Protein AF-A0A7S0SPC9-F1 (afdb_monomer_lite)

Organism: NCBI:txid81844

Foldseek 3Di:
DDKDKDQQDDDDDDDDDDDDDDDDDDDDDDYDDDDDDDDDDDDDDPPPPPPPPPPCCVVVLDDCPVCVQVPPPLAHPCLVVDDLVVAAQAEEEAEQCFLVSVVVSCCVPNHHSMYMYDHPDVVRVVNNNVVSVVVVVVVVVVVVVVVVD

Structure (mmCIF, N/CA/C/O backbone):
data_AF-A0A7S0SPC9-F1
#
_entry.id   AF-A0A7S0SPC9-F1
#
loop_
_atom_site.group_PDB
_atom_site.id
_atom_site.type_symbol
_atom_site.label_atom_id
_atom_site.label_alt_id
_atom_site.label_comp_id
_atom_site.label_asym_id
_atom_site.label_entity_id
_atom_site.label_seq_id
_atom_site.pdbx_PDB_ins_code
_atom_site.Cartn_x
_atom_site.Cartn_y
_atom_site.Cartn_z
_atom_site.occupancy
_atom_site.B_iso_or_equiv
_atom_site.auth_seq_id
_atom_site.auth_comp_id
_atom_site.auth_asym_id
_atom_site.auth_atom_id
_atom_site.pdbx_PDB_model_num
ATOM 1 N N . ALA A 1 1 ? 15.512 -8.019 -2.521 1.00 55.22 1 ALA A N 1
ATOM 2 C CA . ALA A 1 1 ? 14.092 -7.895 -2.158 1.00 55.22 1 ALA A CA 1
ATOM 3 C C . ALA A 1 1 ? 14.027 -7.072 -0.889 1.00 55.22 1 ALA A C 1
ATOM 5 O O . ALA A 1 1 ? 14.719 -7.421 0.062 1.00 55.22 1 ALA A O 1
ATOM 6 N N . GLU A 1 2 ? 13.276 -5.980 -0.903 1.00 69.88 2 GLU A N 1
ATOM 7 C CA . GLU A 1 2 ? 13.099 -5.097 0.256 1.00 69.88 2 GLU A CA 1
ATOM 8 C C . GLU A 1 2 ? 11.645 -5.104 0.735 1.00 69.88 2 GLU A C 1
ATOM 10 O O . GLU A 1 2 ? 10.781 -5.702 0.094 1.00 69.88 2 GLU A O 1
ATOM 15 N N . LYS A 1 3 ? 11.401 -4.504 1.905 1.00 64.62 3 LYS A N 1
ATOM 16 C CA . LYS A 1 3 ? 10.166 -4.644 2.682 1.00 64.62 3 LYS A CA 1
ATOM 17 C C . LYS A 1 3 ? 9.515 -3.289 2.976 1.00 64.62 3 LYS A C 1
ATOM 19 O O . LYS A 1 3 ? 10.202 -2.306 3.257 1.00 64.62 3 LYS A O 1
ATOM 24 N N . VAL A 1 4 ? 8.185 -3.266 2.989 1.00 76.50 4 VAL A N 1
ATOM 25 C CA . VAL A 1 4 ? 7.353 -2.166 3.500 1.00 76.50 4 VAL A CA 1
ATOM 26 C C . VAL A 1 4 ? 6.317 -2.759 4.439 1.00 76.50 4 VAL A C 1
ATOM 28 O O . VAL A 1 4 ? 5.564 -3.630 4.018 1.00 76.50 4 VAL A O 1
ATOM 31 N N . GLU A 1 5 ? 6.260 -2.296 5.686 1.00 66.69 5 GLU A N 1
ATOM 32 C CA . GLU A 1 5 ? 5.333 -2.831 6.687 1.00 66.69 5 GLU A CA 1
ATOM 33 C C . GLU A 1 5 ? 4.420 -1.736 7.247 1.00 66.69 5 GLU A C 1
ATOM 35 O O . GLU A 1 5 ? 4.865 -0.663 7.678 1.00 66.69 5 GLU A O 1
ATOM 40 N N . ALA A 1 6 ? 3.119 -2.014 7.201 1.00 72.38 6 ALA A N 1
ATOM 41 C CA . ALA A 1 6 ? 2.073 -1.165 7.740 1.00 72.38 6 ALA A CA 1
ATOM 42 C C . ALA A 1 6 ? 1.297 -1.918 8.826 1.00 72.38 6 ALA A C 1
ATOM 44 O O . ALA A 1 6 ? 0.412 -2.717 8.518 1.00 72.38 6 ALA A O 1
ATOM 45 N N . ASP A 1 7 ? 1.616 -1.634 10.089 1.00 59.34 7 ASP A N 1
ATOM 46 C CA . ASP A 1 7 ? 0.707 -1.882 11.206 1.00 59.34 7 ASP A CA 1
ATOM 47 C C . ASP A 1 7 ? -0.489 -0.933 11.094 1.00 59.34 7 ASP A C 1
ATOM 49 O O . ASP A 1 7 ? -0.315 0.288 10.975 1.00 59.34 7 ASP A O 1
ATOM 53 N N . VAL A 1 8 ? -1.695 -1.500 11.113 1.00 52.25 8 VAL A N 1
ATOM 54 C CA . VAL A 1 8 ? -2.950 -0.747 11.077 1.00 52.25 8 VAL A CA 1
ATOM 55 C C . VAL A 1 8 ? -3.500 -0.694 12.499 1.00 52.25 8 VAL A C 1
ATOM 57 O O . VAL A 1 8 ? -4.130 -1.637 12.974 1.00 52.25 8 VAL A O 1
ATOM 60 N N . ALA A 1 9 ? -3.252 0.415 13.198 1.00 47.28 9 ALA A N 1
ATOM 61 C CA . ALA A 1 9 ? -4.009 0.730 14.405 1.00 47.28 9 ALA A CA 1
ATOM 62 C C . ALA A 1 9 ? -5.472 0.974 14.000 1.00 47.28 9 ALA A C 1
ATOM 64 O O . ALA A 1 9 ? -5.728 1.755 13.084 1.00 47.28 9 ALA A O 1
ATOM 65 N N . ALA A 1 10 ? -6.412 0.272 14.634 1.00 35.38 10 ALA A N 1
ATOM 66 C CA . ALA A 1 10 ? -7.807 0.253 14.206 1.00 35.38 10 ALA A CA 1
ATOM 67 C C . ALA A 1 10 ? -8.511 1.608 14.454 1.00 35.38 10 ALA A C 1
ATOM 69 O O . ALA A 1 10 ? -8.589 2.030 15.610 1.00 35.38 10 ALA A O 1
ATOM 70 N N . PRO A 1 11 ? -9.057 2.273 13.418 1.00 40.75 11 PRO A N 1
ATOM 71 C CA . PRO A 1 11 ? -9.984 3.387 13.591 1.00 40.75 11 PRO A CA 1
ATOM 72 C C . PRO A 1 11 ? -11.407 2.881 13.924 1.00 40.75 11 PRO A C 1
ATOM 74 O O . PRO A 1 11 ? -11.735 1.725 13.632 1.00 40.75 11 PRO A O 1
ATOM 77 N N . PRO A 1 12 ? -12.274 3.719 14.524 1.00 31.95 12 PRO A N 1
ATOM 78 C CA . PRO A 1 12 ? -13.668 3.365 14.788 1.00 31.95 12 PRO A CA 1
ATOM 79 C C . PRO A 1 12 ? -14.485 3.257 13.483 1.00 31.95 12 PRO A C 1
ATOM 81 O O . PRO A 1 12 ? -14.169 3.933 12.501 1.00 31.95 12 PRO A O 1
ATOM 84 N N . PRO A 1 13 ? -15.549 2.433 13.446 1.00 34.31 13 PRO A N 1
ATOM 85 C CA . PRO A 1 13 ? -16.323 2.204 12.231 1.00 34.31 13 PRO A CA 1
ATOM 86 C C . PRO A 1 13 ? -17.292 3.355 11.933 1.00 34.31 13 PRO A C 1
ATOM 88 O O . PRO A 1 13 ? -18.110 3.722 12.777 1.00 34.31 13 PRO A O 1
ATOM 91 N N . SER A 1 14 ? -17.295 3.845 10.693 1.00 38.31 14 SER A N 1
ATOM 92 C CA . SER A 1 14 ? -18.403 4.638 10.151 1.00 38.31 14 SER A CA 1
ATOM 93 C C . SER A 1 14 ? -18.729 4.228 8.711 1.00 38.31 14 SER A C 1
ATOM 95 O O . SER A 1 14 ? -17.853 4.033 7.870 1.00 38.31 14 SER A O 1
ATOM 97 N N . HIS A 1 15 ? -20.022 4.049 8.435 1.00 45.78 15 HIS A N 1
ATOM 98 C CA . HIS A 1 15 ? -20.545 3.790 7.095 1.00 45.78 15 HIS A CA 1
ATOM 99 C C . HIS A 1 15 ? -20.788 5.122 6.375 1.00 45.78 15 HIS A C 1
ATOM 101 O O . HIS A 1 15 ? -21.564 5.937 6.871 1.00 45.78 15 HIS A O 1
ATOM 107 N N . ALA A 1 16 ? -20.221 5.313 5.181 1.00 34.62 16 ALA A N 1
ATOM 108 C CA . ALA A 1 16 ? -20.650 6.367 4.261 1.00 34.62 16 ALA A CA 1
ATOM 109 C C . ALA A 1 16 ? -20.401 5.972 2.796 1.00 34.62 16 ALA A C 1
ATOM 111 O O . ALA A 1 16 ? -19.304 5.564 2.421 1.00 34.62 16 ALA A O 1
ATOM 112 N N . THR A 1 17 ? -21.439 6.097 1.970 1.00 33.53 17 THR A N 1
ATOM 113 C CA . THR A 1 17 ? -21.436 5.782 0.533 1.00 33.53 17 THR A CA 1
ATOM 114 C C . THR A 1 17 ? -21.029 7.013 -0.286 1.00 33.53 17 THR A C 1
ATOM 116 O O . THR A 1 17 ? -21.487 8.115 0.010 1.00 33.53 17 THR A O 1
ATOM 119 N N . ALA A 1 18 ? -20.227 6.848 -1.342 1.00 29.73 18 ALA A N 1
ATOM 120 C CA . ALA A 1 18 ? -19.843 7.948 -2.236 1.00 29.73 18 ALA A CA 1
ATOM 121 C C . ALA A 1 18 ? -20.828 8.121 -3.422 1.00 29.73 18 ALA A C 1
ATOM 123 O O . ALA A 1 18 ? -21.271 7.114 -3.982 1.00 29.73 18 ALA A O 1
ATOM 124 N N . PRO A 1 19 ? -21.165 9.360 -3.839 1.00 31.27 19 PRO A N 1
ATOM 125 C CA . PRO A 1 19 ? -21.971 9.626 -5.032 1.00 31.27 19 PRO A CA 1
ATOM 126 C C . PRO A 1 19 ? -21.121 9.716 -6.314 1.00 31.27 19 PRO A C 1
ATOM 128 O O . PRO A 1 19 ? -19.937 10.044 -6.278 1.00 31.27 19 PRO A O 1
ATOM 131 N N . ALA A 1 20 ? -21.748 9.451 -7.462 1.00 31.19 20 ALA A N 1
ATOM 132 C CA . ALA A 1 20 ? -21.101 9.453 -8.775 1.00 31.19 20 ALA A CA 1
ATOM 133 C C . ALA A 1 20 ? -20.963 10.861 -9.391 1.00 31.19 20 ALA A C 1
ATOM 135 O O . ALA A 1 20 ? -21.813 11.726 -9.185 1.00 31.19 20 ALA A O 1
ATOM 136 N N . VAL A 1 21 ? -19.932 11.048 -10.223 1.00 33.31 21 VAL A N 1
ATOM 137 C CA . VAL A 1 21 ? -19.713 12.244 -11.056 1.00 33.31 21 VAL A CA 1
ATOM 138 C C . VAL A 1 21 ? -19.632 11.871 -12.539 1.00 33.31 21 VAL A C 1
ATOM 140 O O . VAL A 1 21 ? -19.071 10.841 -12.907 1.00 33.31 21 VAL A O 1
ATOM 143 N N . THR A 1 22 ? -20.231 12.705 -13.388 1.00 29.28 22 THR A N 1
ATOM 144 C CA . THR A 1 22 ? -20.324 12.530 -14.847 1.00 29.28 22 THR A CA 1
ATOM 145 C C . THR A 1 22 ? -19.091 13.071 -15.582 1.00 29.28 22 THR A C 1
ATOM 147 O O . THR A 1 22 ? -18.602 14.135 -15.196 1.00 29.28 22 THR A O 1
ATOM 150 N N . PRO A 1 23 ? -18.628 12.431 -16.673 1.00 33.09 23 PRO A N 1
ATOM 151 C CA . PRO A 1 23 ? -17.493 12.917 -17.453 1.00 33.09 23 PRO A CA 1
ATOM 152 C C . PRO A 1 23 ? -17.868 14.077 -18.389 1.00 33.09 23 PRO A C 1
ATOM 154 O O . PRO A 1 23 ? -18.981 14.150 -18.911 1.00 33.09 23 PRO A O 1
ATOM 157 N N . ILE A 1 24 ? -16.891 14.951 -18.632 1.00 32.00 24 ILE A N 1
ATOM 158 C CA . ILE A 1 24 ? -16.909 16.025 -19.635 1.00 32.00 24 ILE A CA 1
ATOM 159 C C . ILE A 1 24 ? -16.090 15.609 -20.868 1.00 32.00 24 ILE A C 1
ATOM 161 O O . ILE A 1 24 ? -15.141 14.840 -20.759 1.00 32.00 24 ILE A O 1
ATOM 165 N N . SER A 1 25 ? -16.500 16.072 -22.049 1.00 32.22 25 SER A N 1
ATOM 166 C CA . SER A 1 25 ? -16.097 15.543 -23.363 1.00 32.22 25 SER A CA 1
ATOM 167 C C . SER A 1 25 ? -14.777 16.090 -23.927 1.00 32.22 25 SER A C 1
ATOM 169 O O . SER A 1 25 ? -14.545 17.298 -23.885 1.00 32.22 25 SER A O 1
ATOM 171 N N . GLU A 1 26 ? -13.996 15.226 -24.585 1.00 31.91 26 GLU A N 1
ATOM 172 C CA . GLU A 1 26 ? -12.846 15.587 -25.434 1.00 31.91 26 GLU A CA 1
ATOM 173 C C . GLU A 1 26 ? -13.257 15.967 -26.881 1.00 31.91 26 GLU A C 1
ATOM 175 O O . GLU A 1 26 ? -14.233 15.442 -27.416 1.00 31.91 26 GLU A O 1
ATOM 180 N N . GLY A 1 27 ? -12.457 16.819 -27.542 1.00 30.14 27 GLY A N 1
ATOM 181 C CA . GLY A 1 27 ? -12.320 16.919 -29.013 1.00 30.14 27 GLY A CA 1
ATOM 182 C C . GLY A 1 27 ? -10.867 16.568 -29.393 1.00 30.14 27 GLY A C 1
ATOM 183 O O . GLY A 1 27 ? -9.983 16.773 -28.567 1.00 30.14 27 GLY A O 1
ATOM 184 N N . GLY A 1 28 ? -10.546 15.909 -30.518 1.00 28.16 28 GLY A N 1
ATOM 185 C CA . GLY A 1 28 ? -10.617 16.413 -31.911 1.00 28.16 28 GLY A CA 1
ATOM 186 C C . GLY A 1 28 ? -9.372 17.278 -32.223 1.00 28.16 28 GLY A C 1
ATOM 187 O O . GLY A 1 28 ? -9.052 18.130 -31.407 1.00 28.16 28 GLY A O 1
ATOM 188 N N . GLU A 1 29 ? -8.569 17.168 -33.294 1.00 30.77 29 GLU A N 1
ATOM 189 C CA . GLU A 1 29 ? -8.521 16.412 -34.576 1.00 30.77 29 GLU A CA 1
ATOM 190 C C . GLU A 1 29 ? -7.010 16.241 -34.981 1.00 30.77 29 GLU A C 1
ATOM 192 O O . GLU A 1 29 ? -6.147 16.650 -34.209 1.00 30.77 29 GLU A O 1
ATOM 197 N N . GLY A 1 30 ? -6.517 15.695 -36.113 1.00 27.36 30 GLY A N 1
ATOM 198 C CA . GLY A 1 30 ? -7.067 14.990 -37.290 1.00 27.36 30 GLY A CA 1
ATOM 199 C C . GLY A 1 30 ? -6.122 15.077 -38.523 1.00 27.36 30 GLY A C 1
ATOM 200 O O . GLY A 1 30 ? -5.640 16.157 -38.846 1.00 27.36 30 GLY A O 1
ATOM 201 N N . GLY A 1 31 ? -5.876 13.962 -39.238 1.00 26.95 31 GLY A N 1
ATOM 202 C CA . GLY A 1 31 ? -5.107 13.905 -40.513 1.00 26.95 31 GLY A CA 1
ATOM 203 C C . GLY A 1 31 ? -3.561 13.962 -40.405 1.00 26.95 31 GLY A C 1
ATOM 204 O O . GLY A 1 31 ? -3.018 14.337 -39.375 1.00 26.95 31 GLY A O 1
ATOM 205 N N . GLY A 1 32 ? -2.760 13.578 -41.413 1.00 25.34 32 GLY A N 1
ATOM 206 C CA . GLY A 1 32 ? -3.069 12.875 -42.669 1.00 25.34 32 GLY A CA 1
ATOM 207 C C . GLY A 1 32 ? -2.075 13.166 -43.818 1.00 25.34 32 GLY A C 1
ATOM 208 O O . GLY A 1 32 ? -1.971 14.308 -44.242 1.00 25.34 32 GLY A O 1
ATOM 209 N N . GLY A 1 33 ? -1.442 12.130 -44.393 1.00 25.77 33 GLY A N 1
ATOM 210 C CA . GLY A 1 33 ? -1.055 12.111 -45.821 1.00 25.77 33 GLY A CA 1
ATOM 211 C C . GLY A 1 33 ? 0.404 12.376 -46.262 1.00 25.77 33 GLY A C 1
ATOM 212 O O . GLY A 1 33 ? 0.973 13.432 -46.014 1.00 25.77 33 GLY A O 1
ATOM 213 N N . SER A 1 34 ? 0.879 11.448 -47.108 1.00 28.52 34 SER A N 1
ATOM 214 C CA . SER A 1 34 ? 1.789 11.645 -48.261 1.00 28.52 34 SER A CA 1
ATOM 215 C C . SER A 1 34 ? 3.317 11.607 -48.079 1.00 28.52 34 SER A C 1
ATOM 217 O O . SER A 1 34 ? 3.876 11.895 -47.027 1.00 28.52 34 SER A O 1
ATOM 219 N N . ALA A 1 35 ? 3.978 11.157 -49.151 1.00 32.41 35 ALA A N 1
ATOM 220 C CA . ALA A 1 35 ? 5.373 10.724 -49.210 1.00 32.41 35 ALA A CA 1
ATOM 221 C C . ALA A 1 35 ? 6.186 11.543 -50.221 1.00 32.41 35 ALA A C 1
ATOM 223 O O . ALA A 1 35 ? 5.607 12.066 -51.169 1.00 32.41 35 ALA A O 1
ATOM 224 N N . ASP A 1 36 ? 7.518 11.532 -50.088 1.00 31.08 36 ASP A N 1
ATOM 225 C CA . ASP A 1 36 ? 8.412 11.620 -51.248 1.00 31.08 36 ASP A CA 1
ATOM 226 C C . ASP A 1 36 ? 9.795 10.985 -50.978 1.00 31.08 36 ASP A C 1
ATOM 228 O O . ASP A 1 36 ? 10.178 10.786 -49.821 1.00 31.08 36 ASP A O 1
ATOM 232 N N . GLN A 1 37 ? 10.530 10.620 -52.036 1.00 32.91 37 GLN A N 1
ATOM 233 C CA . GLN A 1 37 ? 11.814 9.898 -51.960 1.00 32.91 37 GLN A CA 1
ATOM 234 C C . GLN A 1 37 ? 13.029 10.793 -52.260 1.00 32.91 37 GLN A C 1
ATOM 236 O O . GLN A 1 37 ? 13.067 11.441 -53.300 1.00 32.91 37 GLN A O 1
ATOM 241 N N . ALA A 1 38 ? 14.089 10.717 -51.441 1.00 29.59 38 ALA A N 1
ATOM 242 C CA . ALA A 1 38 ? 15.465 11.045 -51.852 1.00 29.59 38 ALA A CA 1
ATOM 243 C C . ALA A 1 38 ? 16.519 10.484 -50.870 1.00 29.59 38 ALA A C 1
ATOM 245 O O . ALA A 1 38 ? 16.334 10.527 -49.655 1.00 29.59 38 ALA A O 1
ATOM 246 N N . GLN A 1 39 ? 17.653 9.999 -51.387 1.00 30.38 39 GLN A N 1
ATOM 247 C CA . GLN A 1 39 ? 18.804 9.500 -50.615 1.00 30.38 39 GLN A CA 1
ATOM 248 C C . GLN A 1 39 ? 20.074 9.565 -51.500 1.00 30.38 39 GLN A C 1
ATOM 250 O O . GLN A 1 39 ? 19.952 9.347 -52.703 1.00 30.38 39 GLN A O 1
ATOM 255 N N . PRO A 1 40 ? 21.302 9.693 -50.959 1.00 41.72 40 PRO A N 1
ATOM 256 C CA . PRO A 1 40 ? 21.831 10.697 -50.025 1.00 41.72 40 PRO A CA 1
ATOM 257 C C . PRO A 1 40 ? 23.057 11.436 -50.641 1.00 41.72 40 PRO A C 1
ATOM 259 O O . PRO A 1 40 ? 23.434 11.176 -51.783 1.00 41.72 40 PRO A O 1
ATOM 262 N N . PRO A 1 41 ? 23.795 12.246 -49.860 1.00 35.09 41 PRO A N 1
ATOM 263 C CA . PRO A 1 41 ? 25.255 12.264 -49.998 1.00 35.09 41 PRO A CA 1
ATOM 264 C C . PRO A 1 41 ? 25.980 11.855 -48.705 1.00 35.09 41 PRO A C 1
ATOM 266 O O . PRO A 1 41 ? 25.448 11.928 -47.598 1.00 35.09 41 PRO A O 1
ATOM 269 N N . GLN A 1 42 ? 27.213 11.378 -48.867 1.00 39.25 42 GLN A N 1
ATOM 270 C CA . GLN A 1 42 ? 28.034 10.801 -47.802 1.00 39.25 42 GLN A CA 1
ATOM 271 C C . GLN A 1 42 ? 28.776 11.888 -47.009 1.00 39.25 42 GLN A C 1
ATOM 273 O O . GLN A 1 42 ? 29.438 12.742 -47.591 1.00 39.25 42 GLN A O 1
ATOM 278 N N . GLY A 1 43 ? 28.732 11.806 -45.677 1.00 32.84 43 GLY A N 1
ATOM 279 C CA . GLY A 1 43 ? 29.538 12.622 -44.769 1.00 32.84 43 GLY A CA 1
ATOM 280 C C . GLY A 1 43 ? 29.940 11.795 -43.552 1.00 32.84 43 GLY A C 1
ATOM 281 O O . GLY A 1 43 ? 29.083 11.283 -42.834 1.00 32.84 43 GLY A O 1
ATOM 282 N N . GLN A 1 44 ? 31.243 11.607 -43.343 1.00 43.66 44 GLN A N 1
ATOM 283 C CA . GLN A 1 44 ? 31.763 10.754 -42.275 1.00 43.66 44 GLN A CA 1
ATOM 284 C C . GLN A 1 44 ? 31.674 11.462 -40.918 1.00 43.66 44 GLN A C 1
ATOM 286 O O . GLN A 1 44 ? 32.510 12.295 -40.584 1.00 43.66 44 GLN A O 1
ATOM 291 N N . ALA A 1 45 ? 30.690 11.079 -40.107 1.00 39.12 45 ALA A N 1
ATOM 292 C CA . ALA A 1 45 ? 30.666 11.372 -38.680 1.00 39.12 45 ALA A CA 1
ATOM 293 C C . ALA A 1 45 ? 30.598 10.051 -37.907 1.00 39.12 45 ALA A C 1
ATOM 295 O O . ALA A 1 45 ? 29.534 9.438 -37.795 1.00 39.12 45 ALA A O 1
ATOM 296 N N . GLN A 1 46 ? 31.733 9.607 -37.358 1.00 41.75 46 GLN A N 1
ATOM 297 C CA . GLN A 1 46 ? 31.764 8.536 -36.359 1.00 41.75 46 GLN A CA 1
ATOM 298 C C . GLN A 1 46 ? 31.199 9.066 -35.037 1.00 41.75 46 GLN A C 1
ATOM 300 O O . GLN A 1 46 ? 31.918 9.338 -34.080 1.00 41.75 46 GLN A O 1
ATOM 305 N N . ALA A 1 47 ? 29.880 9.228 -34.991 1.00 46.03 47 ALA A N 1
ATOM 306 C CA . ALA A 1 47 ? 29.175 9.421 -33.743 1.00 46.03 47 ALA A CA 1
ATOM 307 C C . ALA A 1 47 ? 29.250 8.110 -32.952 1.00 46.03 47 ALA A C 1
ATOM 309 O O . ALA A 1 47 ? 28.532 7.151 -33.254 1.00 46.03 47 ALA A O 1
ATOM 310 N N . GLU A 1 48 ? 30.099 8.070 -31.921 1.00 50.25 48 GLU A N 1
ATOM 311 C CA . GLU A 1 48 ? 29.987 7.072 -30.861 1.00 50.25 48 GLU A CA 1
ATOM 312 C C . GLU A 1 48 ? 28.650 7.268 -30.138 1.00 50.25 48 GLU A C 1
ATOM 314 O O . GLU A 1 48 ? 28.541 7.907 -29.090 1.00 50.25 48 GLU A O 1
ATOM 319 N N . TYR A 1 49 ? 27.594 6.684 -30.704 1.00 48.47 49 TYR A N 1
ATOM 320 C CA . TYR A 1 49 ? 26.342 6.470 -30.003 1.00 48.47 49 TYR A CA 1
ATOM 321 C C . TYR A 1 49 ? 26.590 5.440 -28.905 1.00 48.47 49 TYR A C 1
ATOM 323 O O . TYR A 1 49 ? 26.283 4.255 -29.057 1.00 48.47 49 TYR A O 1
ATOM 331 N N . GLY A 1 50 ? 27.120 5.916 -27.775 1.00 54.81 50 GLY A N 1
ATOM 332 C CA . GLY A 1 50 ? 27.101 5.215 -26.503 1.00 54.81 50 GLY A CA 1
ATOM 333 C C . GLY A 1 50 ? 25.659 4.827 -26.211 1.00 54.81 50 GLY A C 1
ATOM 334 O O . GLY A 1 50 ? 24.856 5.651 -25.768 1.00 54.81 50 GLY A O 1
ATOM 335 N N . LYS A 1 51 ? 25.305 3.580 -26.550 1.00 57.22 51 LYS A N 1
ATOM 336 C CA . LYS A 1 51 ? 23.933 3.071 -26.520 1.00 57.22 51 LYS A CA 1
ATOM 337 C C . LYS A 1 51 ? 23.437 3.134 -25.081 1.00 57.22 51 LYS A C 1
ATOM 339 O O . LYS A 1 51 ? 23.662 2.196 -24.316 1.00 57.22 51 LYS A O 1
ATOM 344 N N . LYS A 1 52 ? 22.748 4.227 -24.719 1.00 61.81 52 LYS A N 1
ATOM 345 C CA . LYS A 1 52 ? 22.017 4.366 -23.454 1.00 61.81 52 LYS A CA 1
ATOM 346 C C . LYS A 1 52 ? 21.176 3.107 -23.305 1.00 61.81 52 LYS A C 1
ATOM 348 O O . LYS A 1 52 ? 20.210 2.923 -24.047 1.00 61.81 52 LYS A O 1
ATOM 353 N N . ARG A 1 53 ? 21.595 2.205 -22.409 1.00 64.56 53 ARG A N 1
ATOM 354 C CA . ARG A 1 53 ? 20.954 0.900 -22.226 1.00 64.56 53 ARG A CA 1
ATOM 355 C C . ARG A 1 53 ? 19.493 1.178 -21.898 1.00 64.56 53 ARG A C 1
ATOM 357 O O . ARG A 1 53 ? 19.207 1.709 -20.826 1.00 64.56 53 ARG A O 1
ATOM 364 N N . ARG A 1 54 ? 18.589 0.888 -22.843 1.00 64.44 54 ARG A N 1
ATOM 365 C CA . ARG A 1 54 ? 17.144 1.100 -22.670 1.00 64.44 54 ARG A CA 1
ATOM 366 C C . ARG A 1 54 ? 16.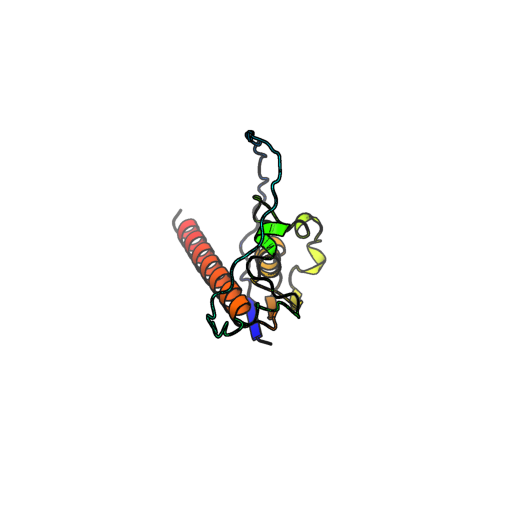756 0.461 -21.339 1.00 64.44 54 ARG A C 1
ATOM 368 O O . ARG A 1 54 ? 17.078 -0.712 -21.142 1.00 64.44 54 ARG A O 1
ATOM 375 N N . LYS A 1 55 ? 16.127 1.221 -20.428 1.00 67.00 55 LYS A N 1
ATOM 376 C CA . LYS A 1 55 ? 15.689 0.686 -19.128 1.00 67.00 55 LYS A CA 1
ATOM 377 C C . LYS A 1 55 ? 14.836 -0.553 -19.397 1.00 67.00 55 LYS A C 1
ATOM 379 O O . LYS A 1 55 ? 13.769 -0.465 -19.998 1.00 67.00 55 LYS A O 1
ATOM 384 N N . CYS A 1 56 ? 15.374 -1.710 -19.030 1.00 66.56 56 CYS A N 1
ATOM 385 C CA . CYS A 1 56 ? 14.779 -3.003 -19.308 1.00 66.56 56 CYS A CA 1
ATOM 386 C C . CYS A 1 56 ? 14.017 -3.431 -18.058 1.00 66.56 56 CYS A C 1
ATOM 388 O O . CYS A 1 56 ? 14.620 -3.896 -17.094 1.00 66.56 56 CYS A O 1
ATOM 390 N N . PHE A 1 57 ? 12.697 -3.257 -18.080 1.00 78.38 57 PHE A N 1
ATOM 391 C CA . PHE A 1 57 ? 11.780 -3.677 -17.017 1.00 78.38 57 PHE A CA 1
ATOM 392 C C . PHE A 1 57 ? 11.560 -5.200 -17.053 1.00 78.38 57 PHE A C 1
ATOM 394 O O . PHE A 1 57 ? 10.437 -5.680 -17.172 1.00 78.38 57 PHE A O 1
ATOM 401 N N . ARG A 1 58 ? 12.656 -5.973 -17.023 1.00 84.56 58 ARG A N 1
ATOM 402 C CA . ARG A 1 58 ? 12.662 -7.433 -17.232 1.00 84.56 58 ARG A CA 1
ATOM 403 C C . ARG A 1 58 ? 11.769 -8.186 -16.241 1.00 84.56 58 ARG A C 1
ATOM 405 O O . ARG A 1 58 ? 11.281 -9.256 -16.577 1.00 84.56 58 ARG A O 1
ATOM 412 N N . TYR A 1 59 ? 11.562 -7.624 -15.053 1.00 85.75 59 TYR A N 1
ATOM 413 C CA . TYR A 1 59 ? 10.764 -8.218 -13.981 1.00 85.75 59 TYR A CA 1
ATOM 414 C C . TYR A 1 59 ? 9.347 -7.626 -13.885 1.00 85.75 59 TYR A C 1
ATOM 416 O O . TYR A 1 59 ? 8.657 -7.862 -12.902 1.00 85.75 59 TYR A O 1
ATOM 424 N N . GLY A 1 60 ? 8.913 -6.818 -14.862 1.00 85.38 60 GLY A N 1
ATOM 425 C CA . GLY A 1 60 ? 7.617 -6.128 -14.810 1.00 85.38 60 GLY A CA 1
ATOM 426 C C . GLY A 1 60 ? 7.560 -4.957 -13.817 1.00 85.38 60 GLY A C 1
ATOM 427 O O . GLY A 1 60 ? 6.484 -4.430 -13.544 1.00 85.38 60 GLY A O 1
ATOM 428 N N . ASN A 1 61 ? 8.710 -4.519 -13.296 1.00 86.56 61 ASN A N 1
ATOM 429 C CA . ASN A 1 61 ? 8.884 -3.438 -12.322 1.00 86.56 61 ASN A CA 1
ATOM 430 C C . ASN A 1 61 ? 8.685 -2.033 -12.938 1.00 86.56 61 ASN A C 1
ATOM 432 O O . ASN A 1 61 ? 9.552 -1.163 -12.863 1.00 86.56 61 ASN A O 1
ATOM 436 N N . TYR A 1 62 ? 7.551 -1.805 -13.601 1.00 84.06 62 TYR A N 1
ATOM 437 C CA . TYR A 1 62 ? 7.239 -0.526 -14.234 1.00 84.06 62 TYR A CA 1
ATOM 438 C C . TYR A 1 62 ? 6.939 0.555 -13.180 1.00 84.06 62 TYR A C 1
ATOM 440 O O . TYR A 1 62 ? 6.061 0.392 -12.331 1.00 84.06 62 TYR A O 1
ATOM 448 N N . HIS A 1 63 ? 7.633 1.693 -13.262 1.00 77.06 63 HIS A N 1
ATOM 449 C CA . HIS A 1 63 ? 7.246 2.916 -12.549 1.00 77.06 63 HIS A CA 1
ATOM 450 C C . HIS A 1 63 ? 5.937 3.458 -13.143 1.00 77.06 63 HIS A C 1
ATOM 452 O O . HIS A 1 63 ? 5.766 3.429 -14.363 1.00 77.06 63 HIS A O 1
ATOM 458 N N . ARG A 1 64 ? 5.020 3.955 -12.302 1.00 70.75 64 ARG A N 1
ATOM 459 C CA . ARG A 1 64 ? 3.660 4.379 -12.692 1.00 70.75 64 ARG A CA 1
ATOM 460 C C . ARG A 1 64 ? 2.834 3.287 -13.385 1.00 70.75 64 ARG A C 1
ATOM 462 O O . ARG A 1 64 ? 1.911 3.610 -14.127 1.00 70.75 64 ARG A O 1
ATOM 469 N N . TYR A 1 65 ? 3.115 2.009 -13.117 1.00 67.88 65 TYR A N 1
ATOM 470 C CA . TYR A 1 65 ? 2.357 0.865 -13.646 1.00 67.88 65 TYR A CA 1
ATOM 471 C C . TYR A 1 65 ? 0.839 1.037 -13.506 1.00 67.88 65 TYR A C 1
ATOM 473 O O . TYR A 1 65 ? 0.081 0.791 -14.442 1.00 67.88 65 TYR A O 1
ATOM 481 N N . TYR A 1 66 ? 0.407 1.538 -12.348 1.00 63.75 66 TYR A N 1
ATOM 482 C CA . TYR A 1 66 ? -0.997 1.795 -12.063 1.00 63.75 66 TYR A CA 1
ATOM 483 C C . TYR A 1 66 ? -1.568 3.033 -12.769 1.00 63.75 66 TYR A C 1
ATOM 485 O O . TYR A 1 66 ? -2.751 3.032 -13.075 1.00 63.75 66 TYR A O 1
ATOM 493 N N . GLY A 1 67 ? -0.755 4.030 -13.137 1.00 63.94 67 GLY A N 1
ATOM 494 C CA . GLY A 1 67 ? -1.237 5.238 -13.823 1.00 63.94 67 GLY A CA 1
ATOM 495 C C . GLY A 1 67 ? -1.873 4.962 -15.192 1.00 63.94 67 GLY A C 1
ATOM 496 O O . GLY A 1 67 ? -2.830 5.627 -15.560 1.00 63.94 67 GLY A O 1
ATOM 497 N N . TYR A 1 68 ? -1.400 3.937 -15.911 1.00 57.22 68 TYR A N 1
ATOM 498 C CA . TYR A 1 68 ? -2.004 3.495 -17.178 1.00 57.22 68 TYR A CA 1
ATOM 499 C C . TYR A 1 68 ? -3.059 2.388 -17.011 1.00 57.22 68 TYR A C 1
ATOM 501 O O . TYR A 1 68 ? -3.811 2.116 -17.939 1.00 57.22 68 TYR A O 1
ATOM 509 N N . ARG A 1 69 ? -3.098 1.713 -15.854 1.00 60.75 69 ARG A N 1
ATOM 510 C CA . ARG A 1 69 ? -4.014 0.589 -15.571 1.00 60.75 69 ARG A CA 1
ATOM 511 C C . ARG A 1 69 ? -5.308 1.022 -14.882 1.00 60.75 69 ARG A C 1
ATOM 513 O O . ARG A 1 69 ? -6.313 0.332 -15.007 1.00 60.75 69 ARG A O 1
ATOM 520 N N . VAL A 1 70 ? -5.242 2.085 -14.091 1.00 58.31 70 VAL A N 1
ATOM 521 C CA . VAL A 1 70 ? -6.323 2.535 -13.205 1.00 58.31 70 VAL A CA 1
ATOM 522 C C . VAL A 1 70 ? -7.105 3.702 -13.813 1.00 58.31 70 VAL A C 1
ATOM 524 O O . VAL A 1 70 ? -8.274 3.886 -13.495 1.00 58.31 70 VAL A O 1
ATOM 527 N N . GLY A 1 71 ? -6.493 4.460 -14.728 1.00 56.34 71 GLY A N 1
ATOM 528 C CA . GLY A 1 71 ? -7.094 5.685 -15.247 1.00 56.34 71 GLY A CA 1
ATOM 529 C C . GLY A 1 71 ? -7.232 6.738 -14.145 1.00 56.34 71 GLY A C 1
ATOM 530 O O . GLY A 1 71 ? -6.404 6.813 -13.235 1.00 56.34 71 GLY A O 1
ATOM 531 N N . GLU A 1 72 ? -8.280 7.553 -14.232 1.00 52.84 72 GLU A N 1
ATOM 532 C CA . GLU A 1 72 ? -8.471 8.719 -13.362 1.00 52.84 72 GLU A CA 1
ATOM 533 C C . GLU A 1 72 ? -8.925 8.387 -11.933 1.00 52.84 72 GLU A C 1
ATOM 535 O O . GLU A 1 72 ? -8.726 9.208 -11.041 1.00 52.84 72 GLU A O 1
ATOM 540 N N . SER A 1 73 ? -9.497 7.201 -11.675 1.00 56.81 73 SER A N 1
ATOM 541 C CA . SER A 1 73 ? -10.098 6.885 -10.365 1.00 56.81 73 SER A CA 1
ATOM 542 C C . SER A 1 73 ? -9.089 6.791 -9.217 1.00 56.81 73 SER A C 1
ATOM 544 O O . SER A 1 73 ? -9.481 6.836 -8.056 1.00 56.81 73 SER A O 1
ATOM 546 N N . LEU A 1 74 ? -7.799 6.605 -9.527 1.00 66.94 74 LEU A N 1
ATOM 547 C CA . LEU A 1 74 ? -6.709 6.297 -8.588 1.00 66.94 74 LEU A CA 1
ATOM 548 C C . LEU A 1 74 ? -6.908 5.024 -7.726 1.00 66.94 74 LEU A C 1
ATOM 550 O O . LEU A 1 74 ? -5.988 4.647 -6.997 1.00 66.94 74 LEU A O 1
ATOM 554 N N . GLU A 1 75 ? -8.027 4.307 -7.867 1.00 74.88 75 GLU A N 1
ATOM 555 C CA . GLU A 1 75 ? -8.355 3.058 -7.169 1.00 74.88 75 GLU A CA 1
ATOM 556 C C . GLU A 1 75 ? -8.247 1.828 -8.085 1.00 74.88 75 GLU A C 1
ATOM 558 O O . GLU A 1 75 ? -8.878 1.748 -9.139 1.00 74.88 75 GLU A O 1
ATOM 563 N N . ASP A 1 76 ? -7.463 0.824 -7.682 1.00 85.75 76 ASP A N 1
ATOM 564 C CA . ASP A 1 76 ? -7.282 -0.395 -8.477 1.00 85.75 76 ASP A CA 1
ATOM 565 C C . ASP A 1 76 ? -8.576 -1.229 -8.555 1.00 85.75 76 ASP A C 1
ATOM 567 O O . ASP A 1 76 ? -9.134 -1.628 -7.536 1.00 85.75 76 ASP A O 1
ATOM 571 N N . HIS A 1 77 ? -9.012 -1.555 -9.777 1.00 87.44 77 HIS A N 1
ATOM 572 C CA . HIS A 1 77 ? -10.244 -2.302 -10.072 1.00 87.44 77 HIS A CA 1
ATOM 573 C C . HIS A 1 77 ? -10.388 -3.658 -9.352 1.00 87.44 77 HIS A C 1
ATOM 575 O O . HIS A 1 77 ? -11.491 -4.200 -9.287 1.00 87.44 77 HIS A O 1
ATOM 581 N N . ARG A 1 78 ? -9.306 -4.243 -8.822 1.00 91.94 78 ARG A N 1
ATOM 582 C CA . ARG A 1 78 ? -9.369 -5.476 -8.019 1.00 91.94 78 ARG A CA 1
ATOM 583 C C . ARG A 1 78 ? -9.944 -5.235 -6.626 1.00 91.94 78 ARG A C 1
ATOM 585 O O . ARG A 1 78 ? -10.533 -6.151 -6.065 1.00 91.94 78 ARG A O 1
ATOM 592 N N . ILE A 1 79 ? -9.799 -4.025 -6.087 1.00 93.12 79 ILE A N 1
ATOM 593 C CA . ILE A 1 79 ? -10.189 -3.681 -4.717 1.00 93.12 79 ILE A CA 1
ATOM 594 C C . ILE A 1 79 ? -11.699 -3.902 -4.474 1.00 93.12 79 ILE A C 1
ATOM 596 O O . ILE A 1 79 ? -12.013 -4.630 -3.535 1.00 93.12 79 ILE A O 1
ATOM 600 N N . PRO A 1 80 ? -12.639 -3.458 -5.339 1.00 92.81 80 PRO A N 1
ATOM 601 C CA . PRO A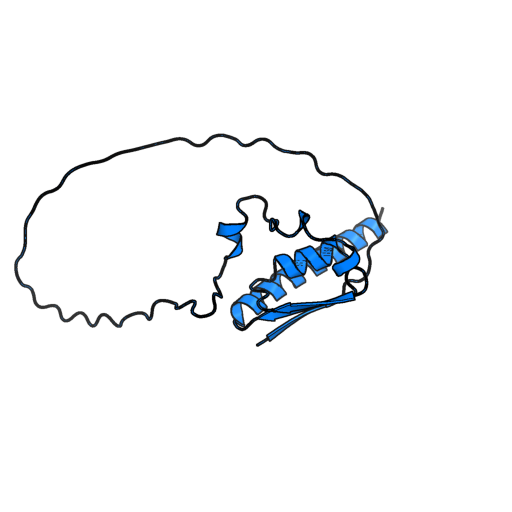 1 80 ? -14.067 -3.785 -5.192 1.00 92.81 80 PRO A CA 1
ATOM 602 C C . PRO A 1 80 ? -14.422 -5.283 -5.255 1.00 92.81 80 PRO A C 1
ATOM 604 O O . PRO A 1 80 ? -15.517 -5.669 -4.857 1.00 92.81 80 PRO A O 1
ATOM 607 N N . HIS A 1 81 ? -13.525 -6.131 -5.769 1.00 95.19 81 HIS A N 1
ATOM 608 C CA . HIS A 1 81 ? -13.726 -7.580 -5.896 1.00 95.19 81 HIS A CA 1
ATOM 609 C C . HIS A 1 81 ? -13.124 -8.372 -4.721 1.00 95.19 81 HIS A C 1
ATOM 611 O O . HIS A 1 81 ? -13.249 -9.598 -4.658 1.00 95.19 81 HIS A O 1
ATOM 617 N N . PHE A 1 82 ? -12.442 -7.693 -3.798 1.00 96.69 82 PHE A N 1
ATOM 618 C CA . PHE A 1 82 ? -11.855 -8.292 -2.608 1.00 96.69 82 PHE A CA 1
ATOM 619 C C . PHE A 1 82 ? -12.884 -8.418 -1.483 1.00 96.69 82 PHE A C 1
ATOM 621 O O . PHE A 1 82 ? -13.722 -7.545 -1.273 1.00 96.69 82 PHE A O 1
ATOM 628 N N . ARG A 1 83 ? -12.815 -9.531 -0.744 1.00 97.69 83 ARG A N 1
ATOM 629 C CA . ARG A 1 83 ? -13.731 -9.825 0.365 1.00 97.69 83 ARG A CA 1
ATOM 630 C C . ARG A 1 83 ? -13.049 -9.560 1.706 1.00 97.69 83 ARG A C 1
ATOM 632 O O . ARG A 1 83 ? -11.897 -9.951 1.896 1.00 97.69 83 ARG A O 1
ATOM 639 N N . ALA A 1 84 ? -13.745 -8.902 2.634 1.00 96.62 84 ALA A N 1
ATOM 640 C CA . ALA A 1 84 ? -13.160 -8.447 3.897 1.00 96.62 84 ALA A CA 1
ATOM 641 C C . ALA A 1 84 ? -12.574 -9.600 4.732 1.00 96.62 84 ALA A C 1
ATOM 643 O O . ALA A 1 84 ? -11.483 -9.468 5.289 1.00 96.62 84 ALA A O 1
ATOM 644 N N . GLU A 1 85 ? -13.220 -10.770 4.739 1.00 98.06 85 GLU A N 1
ATOM 645 C CA . GLU A 1 85 ? -12.778 -11.943 5.495 1.00 98.06 85 GLU A CA 1
ATOM 646 C C . GLU A 1 85 ? -11.440 -12.536 5.017 1.00 98.06 85 GLU A C 1
ATOM 648 O O . GLU A 1 85 ? -10.860 -13.368 5.720 1.00 98.06 85 GLU A O 1
ATOM 653 N N . TRP A 1 86 ? -10.923 -12.113 3.856 1.00 98.00 86 TRP A N 1
ATOM 654 C CA . TRP A 1 86 ? -9.585 -12.480 3.376 1.00 98.00 86 TRP A CA 1
ATOM 655 C C . TRP A 1 86 ? -8.467 -11.737 4.110 1.00 98.00 86 TRP A C 1
ATOM 657 O O . TRP A 1 86 ? -7.373 -12.281 4.232 1.00 98.00 86 TRP A O 1
ATOM 667 N N . PHE A 1 87 ? -8.740 -10.540 4.636 1.00 98.50 87 PHE A N 1
ATOM 668 C CA . PHE A 1 87 ? -7.716 -9.643 5.183 1.00 98.50 87 PHE A CA 1
ATOM 669 C C . PHE A 1 87 ? -7.965 -9.270 6.644 1.00 98.50 87 PHE A C 1
ATOM 671 O O . PHE A 1 87 ? -7.006 -9.208 7.410 1.00 98.50 87 PHE A O 1
ATOM 678 N N . GLN A 1 88 ? -9.223 -9.066 7.049 1.00 98.25 88 GLN A N 1
ATOM 679 C CA . GLN A 1 88 ? -9.583 -8.497 8.349 1.00 98.25 88 GLN A CA 1
ATOM 680 C C . GLN A 1 88 ? -8.946 -9.258 9.520 1.00 98.25 88 GLN A C 1
ATOM 682 O O . GLN A 1 88 ? -9.113 -10.473 9.665 1.00 98.25 88 GLN A O 1
ATOM 687 N N . GLY A 1 89 ? -8.179 -8.536 10.343 1.00 97.88 89 GLY A N 1
ATOM 688 C CA . GLY A 1 89 ? -7.449 -9.087 11.491 1.00 97.88 89 GLY A CA 1
ATOM 689 C C . GLY A 1 89 ? -6.312 -10.067 11.154 1.00 97.88 89 GLY A C 1
ATOM 690 O O . GLY A 1 89 ? -5.753 -10.675 12.064 1.00 97.88 89 GLY A O 1
ATOM 691 N N . LYS A 1 90 ? -5.942 -10.247 9.877 1.00 98.50 90 LYS A N 1
ATOM 692 C CA . LYS A 1 90 ? -4.873 -11.167 9.444 1.00 98.50 90 LYS A CA 1
ATOM 693 C C . LYS A 1 90 ? -3.567 -10.435 9.147 1.00 98.50 90 LYS A C 1
ATOM 695 O O . LYS A 1 90 ? -3.563 -9.248 8.832 1.00 98.50 90 LYS A O 1
ATOM 700 N N . LYS A 1 91 ? -2.451 -11.164 9.193 1.00 98.38 91 LYS A N 1
ATOM 701 C CA . LYS A 1 91 ? -1.156 -10.697 8.677 1.00 98.38 91 LYS A CA 1
ATOM 702 C C . LYS A 1 91 ? -1.040 -11.088 7.208 1.00 98.38 91 LYS A C 1
ATOM 704 O O . LYS A 1 91 ? -1.107 -12.272 6.886 1.00 98.38 91 LYS A O 1
ATOM 709 N N . CYS A 1 92 ? -0.896 -10.100 6.334 1.00 98.00 92 CYS A N 1
ATOM 710 C CA . CYS A 1 92 ? -0.917 -10.275 4.884 1.00 98.00 92 CYS A CA 1
ATOM 711 C C . CYS A 1 92 ? 0.465 -9.999 4.279 1.00 98.00 92 CYS A C 1
ATOM 713 O O . CYS A 1 92 ? 1.202 -9.148 4.777 1.00 98.00 92 CYS A O 1
ATOM 715 N N . VAL A 1 93 ? 0.801 -10.674 3.177 1.00 98.38 93 VAL A N 1
ATOM 716 C CA . VAL A 1 93 ? 2.011 -10.394 2.390 1.00 98.38 93 VAL A CA 1
ATOM 717 C C . VAL A 1 93 ? 1.631 -10.120 0.936 1.00 98.38 93 VAL A C 1
ATOM 719 O O . VAL A 1 93 ? 0.803 -10.831 0.371 1.00 98.38 93 VAL A O 1
ATOM 722 N N . ASP A 1 94 ? 2.222 -9.085 0.343 1.00 97.38 94 ASP A N 1
ATOM 723 C CA . ASP A 1 94 ? 2.004 -8.677 -1.049 1.00 97.38 94 ASP A CA 1
ATOM 724 C C . ASP A 1 94 ? 3.334 -8.766 -1.811 1.00 97.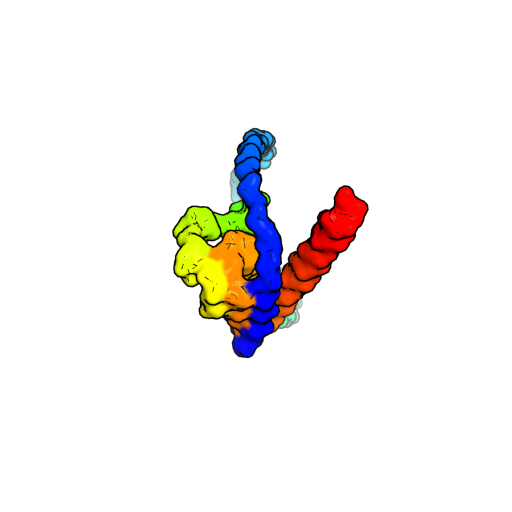38 94 ASP A C 1
ATOM 726 O O . ASP A 1 94 ? 4.284 -8.040 -1.508 1.00 97.38 94 ASP A O 1
ATOM 730 N N . ILE A 1 95 ? 3.427 -9.709 -2.752 1.00 97.06 95 ILE A N 1
ATOM 731 C CA . ILE A 1 95 ? 4.658 -10.040 -3.481 1.00 97.06 95 ILE A CA 1
A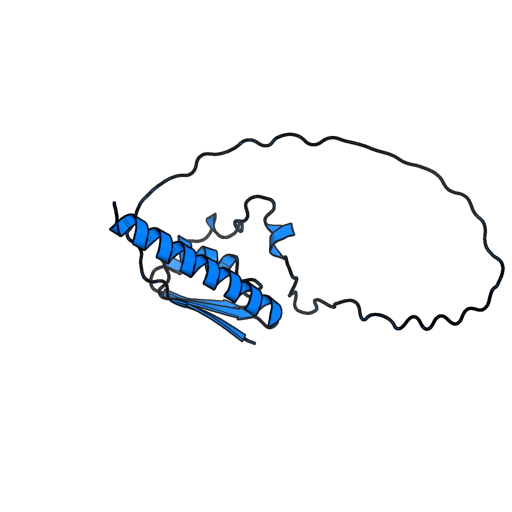TOM 732 C C . ILE A 1 95 ? 4.638 -9.360 -4.852 1.00 97.06 95 ILE A C 1
ATOM 734 O O . ILE A 1 95 ? 3.788 -9.659 -5.687 1.00 97.06 95 ILE A O 1
ATOM 738 N N . GLY A 1 96 ? 5.611 -8.484 -5.098 1.00 95.56 96 GLY A N 1
ATOM 739 C CA . GLY A 1 96 ? 5.591 -7.565 -6.237 1.00 95.56 96 GLY A CA 1
ATOM 740 C C . GLY A 1 96 ? 4.718 -6.342 -5.956 1.00 95.56 96 GLY A C 1
ATOM 741 O O . GLY A 1 96 ? 3.947 -5.919 -6.821 1.00 95.56 96 GLY A O 1
ATOM 742 N N . CYS A 1 97 ? 4.811 -5.788 -4.739 1.00 95.25 97 CYS A N 1
ATOM 743 C CA . CYS A 1 97 ? 3.957 -4.686 -4.291 1.00 95.25 97 CYS A CA 1
ATOM 744 C C . CYS A 1 97 ? 4.131 -3.393 -5.115 1.00 95.25 97 CYS A C 1
ATOM 746 O O . CYS A 1 97 ? 3.274 -2.505 -5.049 1.00 95.25 97 CYS A O 1
ATOM 748 N N . ASN A 1 98 ? 5.186 -3.286 -5.938 1.00 95.12 98 ASN A N 1
ATOM 749 C CA . ASN A 1 98 ? 5.479 -2.148 -6.805 1.00 95.12 98 ASN A CA 1
ATOM 750 C C . ASN A 1 98 ? 5.523 -0.856 -5.959 1.00 95.12 98 ASN A C 1
ATOM 752 O O . ASN A 1 98 ? 6.175 -0.808 -4.920 1.00 95.12 98 ASN A O 1
ATOM 756 N N . GLU A 1 99 ? 4.817 0.204 -6.352 1.00 94.12 99 GLU A N 1
ATOM 757 C CA . GLU A 1 99 ? 4.686 1.419 -5.541 1.00 94.12 99 GLU A CA 1
ATOM 758 C C . GLU A 1 99 ? 3.565 1.345 -4.480 1.00 94.12 99 GLU A C 1
ATOM 760 O O . GLU A 1 99 ? 3.005 2.383 -4.107 1.00 94.12 99 GLU A O 1
ATOM 765 N N . GLY A 1 100 ? 3.179 0.142 -4.049 1.00 94.06 100 GLY A N 1
ATOM 766 C CA . GLY A 1 100 ? 2.309 -0.118 -2.901 1.00 94.06 100 GLY A CA 1
ATOM 767 C C . GLY A 1 100 ? 0.832 0.251 -3.050 1.00 94.06 100 GLY A C 1
ATOM 768 O O . GLY A 1 100 ? 0.156 0.326 -2.032 1.00 94.06 100 GLY A O 1
ATOM 769 N N . LEU A 1 101 ? 0.310 0.518 -4.259 1.00 92.44 101 LEU A N 1
ATOM 770 C CA . LEU A 1 101 ? -1.079 0.989 -4.418 1.00 92.44 101 LEU A CA 1
ATOM 771 C C . LEU A 1 101 ? -2.085 0.018 -3.781 1.00 92.44 101 LEU A C 1
ATOM 773 O O . LEU A 1 101 ? -2.802 0.395 -2.862 1.00 92.44 101 LEU A O 1
ATOM 777 N N . VAL A 1 102 ? -2.089 -1.241 -4.228 1.00 93.75 102 VAL A N 1
ATOM 778 C CA . VAL A 1 102 ? -3.037 -2.252 -3.738 1.00 93.75 102 VAL A CA 1
ATOM 779 C C . VAL A 1 102 ? -2.786 -2.628 -2.283 1.00 93.75 102 VAL A C 1
ATOM 781 O O . VAL A 1 102 ? -3.743 -2.732 -1.526 1.00 93.75 102 VAL A O 1
ATOM 784 N N . SER A 1 103 ? -1.529 -2.763 -1.856 1.00 96.00 103 SER A N 1
ATOM 785 C CA . SER A 1 103 ? -1.191 -3.074 -0.461 1.00 96.00 103 SER A CA 1
ATOM 786 C C . SER A 1 103 ? -1.701 -1.993 0.503 1.00 96.00 103 SER A C 1
ATOM 788 O O . SER A 1 103 ? -2.214 -2.316 1.573 1.00 96.00 103 SER A O 1
ATOM 790 N N . LEU A 1 104 ? -1.614 -0.713 0.114 1.00 95.25 104 LEU A N 1
ATOM 791 C CA . LEU A 1 104 ? -2.131 0.409 0.901 1.00 95.25 104 LEU A CA 1
ATOM 792 C C . LEU A 1 104 ? -3.664 0.504 0.843 1.00 95.25 104 LEU A C 1
ATOM 794 O O . LEU A 1 104 ? -4.278 0.719 1.885 1.00 95.25 104 LEU A O 1
ATOM 798 N N . SER A 1 105 ? -4.293 0.281 -0.317 1.00 94.88 105 SER A N 1
ATOM 799 C CA . SER A 1 105 ? -5.759 0.191 -0.417 1.00 94.88 105 SER A CA 1
ATOM 800 C C . SER A 1 105 ? -6.321 -0.935 0.458 1.00 94.88 105 SER A C 1
ATOM 802 O O . SER A 1 105 ? -7.299 -0.717 1.167 1.00 94.88 105 SER A O 1
ATOM 804 N N . ILE A 1 106 ? -5.672 -2.108 0.488 1.00 96.06 106 ILE A N 1
ATOM 805 C CA . ILE A 1 106 ? -6.052 -3.220 1.375 1.00 96.06 106 ILE A CA 1
ATOM 806 C C . ILE A 1 106 ? -5.945 -2.809 2.847 1.00 96.06 106 ILE A C 1
ATOM 808 O O . ILE A 1 106 ? -6.867 -3.067 3.620 1.00 96.06 106 ILE A O 1
ATOM 812 N N . ALA A 1 107 ? -4.835 -2.169 3.232 1.00 95.69 107 ALA A N 1
ATOM 813 C CA . ALA A 1 107 ? -4.600 -1.738 4.608 1.00 95.69 107 ALA A CA 1
ATOM 814 C C . ALA A 1 107 ? -5.654 -0.729 5.100 1.00 95.69 107 ALA A C 1
ATOM 816 O O . ALA A 1 107 ? -6.071 -0.809 6.252 1.00 95.69 107 ALA A O 1
ATOM 817 N N . VAL A 1 108 ? -6.101 0.183 4.229 1.00 93.81 108 VAL A N 1
ATOM 818 C CA . VAL A 1 108 ? -7.126 1.192 4.548 1.00 93.81 108 VAL A CA 1
ATOM 819 C C . VAL A 1 108 ? -8.541 0.605 4.556 1.00 93.81 108 VAL A C 1
ATOM 821 O O . VAL A 1 108 ? -9.318 0.934 5.443 1.00 93.81 108 VAL A O 1
ATOM 824 N N . GLN A 1 109 ? -8.901 -0.249 3.591 1.00 94.88 109 GLN A N 1
ATOM 825 C CA . GLN A 1 109 ? -10.294 -0.691 3.430 1.00 94.88 109 GLN A CA 1
ATOM 826 C C . GLN A 1 109 ? -10.645 -1.957 4.229 1.00 94.88 109 GLN A C 1
ATOM 828 O O . GLN A 1 109 ? -11.728 -2.042 4.807 1.00 94.88 109 GLN A O 1
ATOM 833 N N . PHE A 1 110 ? -9.749 -2.949 4.298 1.00 97.00 110 PHE A N 1
ATOM 834 C CA . PHE A 1 110 ? -10.083 -4.280 4.835 1.00 97.00 110 PHE A CA 1
ATOM 835 C C . PHE A 1 110 ? -9.502 -4.579 6.222 1.00 97.00 110 PHE A C 1
ATOM 837 O O . PHE A 1 110 ? -9.655 -5.697 6.711 1.00 97.00 110 PHE A O 1
ATOM 844 N N . HIS A 1 111 ? -8.870 -3.598 6.871 1.00 94.88 111 HIS A N 1
ATOM 845 C CA . HIS A 1 111 ? -8.449 -3.663 8.277 1.00 94.88 111 HIS A CA 1
ATOM 846 C C . HIS A 1 111 ? -7.664 -4.947 8.666 1.00 94.88 111 HIS A C 1
ATOM 848 O O . HIS A 1 111 ? -8.030 -5.647 9.622 1.00 94.88 111 HIS A O 1
ATOM 854 N N . PRO A 1 112 ? -6.595 -5.312 7.928 1.00 98.00 112 PRO A N 1
ATOM 855 C CA . PRO A 1 112 ? -5.688 -6.382 8.333 1.00 98.00 112 PRO A CA 1
ATOM 856 C C . PRO A 1 112 ? -4.917 -6.008 9.603 1.00 98.00 112 PRO A C 1
ATOM 858 O O . PRO A 1 112 ? -4.730 -4.833 9.902 1.00 98.00 112 PRO A O 1
ATOM 861 N N . ALA A 1 113 ? -4.409 -7.009 10.324 1.00 98.00 113 ALA A N 1
ATOM 862 C CA . ALA A 1 113 ? -3.522 -6.774 11.466 1.00 98.00 113 ALA A CA 1
ATOM 863 C C . ALA A 1 113 ? -2.189 -6.142 11.022 1.00 98.00 113 ALA A C 1
ATOM 865 O O . ALA A 1 113 ? -1.690 -5.226 11.668 1.00 98.00 113 ALA A O 1
ATOM 866 N N . SER A 1 114 ? -1.631 -6.608 9.899 1.00 97.69 114 SER A N 1
ATOM 867 C CA . SER A 1 114 ? -0.547 -5.915 9.194 1.00 97.69 114 SER A CA 1
ATOM 868 C C . SER A 1 114 ? -0.480 -6.322 7.719 1.00 97.69 114 SER A C 1
ATOM 870 O O . SER A 1 114 ? -0.947 -7.402 7.335 1.00 97.69 114 SER A O 1
ATOM 872 N N . VAL A 1 115 ? 0.117 -5.464 6.886 1.00 98.19 115 VAL A N 1
ATOM 873 C CA . VAL A 1 115 ? 0.472 -5.782 5.492 1.00 98.19 115 VAL A CA 1
ATOM 874 C C . VAL A 1 115 ? 1.971 -5.595 5.287 1.00 98.19 115 VAL A C 1
ATOM 876 O O . VAL A 1 115 ? 2.500 -4.504 5.511 1.00 98.19 115 VAL A O 1
ATOM 879 N N . LEU A 1 116 ? 2.635 -6.650 4.812 1.00 98.12 116 LEU A N 1
ATOM 880 C CA . LEU A 1 116 ? 4.032 -6.647 4.388 1.00 98.12 116 LEU A CA 1
ATOM 881 C C . LEU A 1 116 ? 4.118 -6.648 2.854 1.00 98.12 116 LEU A C 1
ATOM 883 O O . LEU A 1 116 ? 3.941 -7.682 2.211 1.00 98.12 116 LEU A O 1
ATOM 887 N N . GLY A 1 117 ? 4.417 -5.497 2.258 1.00 97.69 117 GLY A N 1
ATOM 888 C CA . GLY A 1 117 ? 4.743 -5.387 0.837 1.00 97.69 117 GLY A CA 1
ATOM 889 C C . GLY A 1 117 ? 6.205 -5.750 0.571 1.00 97.69 117 GLY A C 1
ATOM 890 O O . GLY A 1 117 ? 7.097 -5.271 1.272 1.00 97.69 117 GLY A O 1
ATOM 891 N N . ILE A 1 118 ? 6.456 -6.572 -0.448 1.00 97.56 118 ILE A N 1
ATOM 892 C CA . ILE A 1 118 ? 7.795 -6.975 -0.894 1.00 97.56 118 ILE A CA 1
ATOM 893 C C . ILE A 1 118 ? 7.945 -6.679 -2.387 1.00 97.56 118 ILE A C 1
ATOM 895 O O . ILE A 1 118 ? 7.115 -7.107 -3.187 1.00 97.56 118 ILE A O 1
ATOM 899 N N . ASP A 1 119 ? 9.041 -6.030 -2.782 1.00 96.94 119 ASP A N 1
ATOM 900 C CA . ASP A 1 119 ? 9.415 -5.869 -4.194 1.00 96.94 119 ASP A CA 1
ATOM 901 C C . ASP A 1 119 ? 10.919 -6.127 -4.421 1.00 96.94 119 ASP A C 1
ATOM 903 O O . ASP A 1 119 ? 11.727 -6.209 -3.484 1.00 96.94 119 ASP A O 1
ATOM 907 N N . ILE A 1 120 ? 11.294 -6.308 -5.687 1.00 95.81 120 ILE A N 1
ATOM 908 C CA . ILE A 1 120 ? 12.676 -6.457 -6.143 1.00 95.81 120 ILE A CA 1
ATOM 909 C C . ILE A 1 120 ? 13.339 -5.099 -6.420 1.00 95.81 120 ILE A C 1
ATOM 911 O O . ILE A 1 120 ? 14.559 -4.996 -6.300 1.00 95.81 120 ILE A O 1
ATOM 915 N N . ASP A 1 121 ? 12.557 -4.070 -6.762 1.00 94.06 121 ASP A N 1
ATOM 916 C CA . ASP A 1 121 ? 13.037 -2.736 -7.124 1.00 94.06 121 ASP A CA 1
ATOM 917 C C . ASP A 1 121 ? 12.958 -1.762 -5.935 1.00 94.06 121 ASP A C 1
ATOM 919 O O . ASP A 1 121 ? 11.890 -1.276 -5.552 1.00 94.06 121 ASP A O 1
ATOM 923 N N . THR A 1 122 ? 14.122 -1.446 -5.364 1.00 94.62 122 THR A N 1
ATOM 924 C CA . THR A 1 122 ? 14.266 -0.582 -4.181 1.00 94.62 122 THR A CA 1
ATOM 925 C C . THR A 1 122 ? 13.751 0.845 -4.409 1.00 94.62 122 THR A C 1
ATOM 927 O O . THR A 1 122 ? 13.278 1.495 -3.476 1.00 94.62 122 THR A O 1
ATOM 930 N N . PHE A 1 123 ? 13.747 1.338 -5.654 1.00 93.88 123 PHE A N 1
ATOM 931 C CA . PHE A 1 123 ? 13.174 2.647 -5.978 1.00 93.88 123 PHE A CA 1
ATOM 932 C C . PHE A 1 123 ? 11.643 2.640 -5.851 1.00 93.88 123 PHE A C 1
ATOM 934 O O . PHE A 1 123 ? 11.061 3.610 -5.361 1.00 93.88 123 PHE A O 1
ATOM 941 N N . LEU A 1 124 ? 10.983 1.546 -6.246 1.00 94.62 124 LEU A N 1
ATOM 942 C CA . LEU A 1 124 ? 9.530 1.401 -6.107 1.00 94.62 124 LEU A CA 1
ATOM 943 C C . LEU A 1 124 ? 9.130 1.203 -4.638 1.00 94.62 124 LEU A C 1
ATOM 945 O O . LEU A 1 124 ? 8.190 1.853 -4.176 1.00 94.62 124 LEU A O 1
ATOM 949 N N . VAL A 1 125 ? 9.915 0.423 -3.883 1.00 96.19 125 VAL A N 1
ATOM 950 C CA . VAL A 1 125 ? 9.791 0.285 -2.419 1.00 96.19 125 VAL A CA 1
ATOM 951 C C . VAL A 1 125 ? 9.888 1.647 -1.728 1.00 96.19 125 VAL A C 1
ATOM 953 O O . VAL A 1 125 ? 9.007 1.995 -0.942 1.00 96.19 125 VAL A O 1
ATOM 956 N N . GLY A 1 126 ? 10.879 2.475 -2.078 1.00 96.94 126 GLY A N 1
ATOM 957 C CA . GLY A 1 126 ? 10.989 3.844 -1.563 1.00 96.94 126 GLY A CA 1
ATOM 958 C C . GLY A 1 126 ? 9.750 4.699 -1.867 1.00 96.94 126 GLY A C 1
ATOM 959 O O . GLY A 1 126 ? 9.260 5.426 -1.001 1.00 96.94 126 GLY A O 1
ATOM 960 N N . LYS A 1 127 ? 9.155 4.561 -3.062 1.00 95.19 127 LYS A N 1
ATOM 961 C CA . LYS A 1 127 ? 7.898 5.250 -3.412 1.00 95.19 127 LYS A CA 1
ATOM 962 C C . LYS A 1 127 ? 6.682 4.731 -2.644 1.00 95.19 127 LYS A C 1
ATOM 964 O O . LYS A 1 127 ? 5.814 5.536 -2.297 1.00 95.19 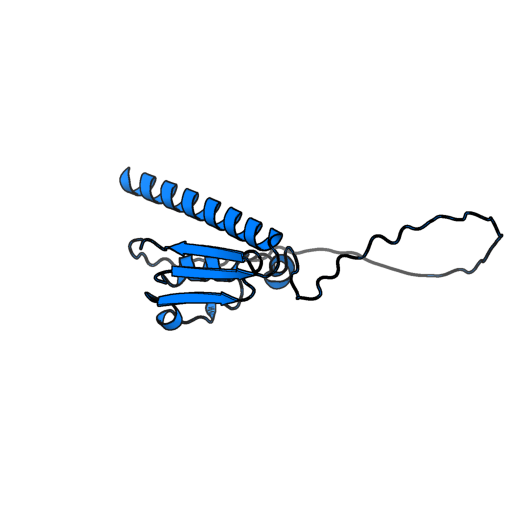127 LYS A O 1
ATOM 969 N N . ALA A 1 128 ? 6.622 3.439 -2.329 1.00 95.50 128 ALA A N 1
ATOM 970 C CA . ALA A 1 128 ? 5.605 2.880 -1.441 1.00 95.50 128 ALA A CA 1
ATOM 971 C C . ALA A 1 128 ? 5.760 3.413 -0.001 1.00 95.50 128 ALA A C 1
ATOM 973 O O . ALA A 1 128 ? 4.781 3.862 0.596 1.00 95.50 128 ALA A O 1
ATOM 974 N N . GLN A 1 129 ? 6.989 3.471 0.528 1.00 97.06 129 GLN A N 1
ATOM 975 C CA . GLN A 1 129 ? 7.292 4.040 1.850 1.00 97.06 129 GLN A CA 1
ATOM 976 C C . GLN A 1 129 ? 6.940 5.537 1.938 1.00 97.06 129 GLN A C 1
ATOM 978 O O . GLN A 1 129 ? 6.333 5.972 2.918 1.00 97.06 129 GLN A O 1
ATOM 983 N N . GLU A 1 130 ? 7.225 6.329 0.897 1.00 96.06 130 GLU A N 1
ATOM 984 C CA . GLU A 1 130 ? 6.787 7.730 0.808 1.00 96.06 130 GLU A CA 1
ATOM 985 C C . GLU A 1 130 ? 5.256 7.878 0.894 1.00 96.06 130 GLU A C 1
ATOM 987 O O . GLU A 1 130 ? 4.759 8.778 1.578 1.00 96.06 130 GLU A O 1
ATOM 992 N N . LYS A 1 131 ? 4.500 7.014 0.194 1.00 94.69 131 LYS A N 1
ATOM 993 C CA . LYS A 1 131 ? 3.025 7.004 0.229 1.00 94.69 131 LYS A CA 1
ATOM 994 C C . LYS A 1 131 ? 2.512 6.607 1.615 1.00 94.69 131 LYS A C 1
ATOM 996 O O . LYS A 1 131 ? 1.687 7.332 2.166 1.00 94.69 131 LYS A O 1
ATOM 1001 N N . LEU A 1 132 ? 3.059 5.547 2.214 1.00 95.44 132 LEU A N 1
ATOM 1002 C CA . LEU A 1 132 ? 2.738 5.118 3.581 1.00 95.44 132 LEU A CA 1
ATOM 1003 C C . LEU A 1 132 ? 2.996 6.234 4.606 1.00 95.44 132 LEU A C 1
ATOM 1005 O O . LEU A 1 132 ? 2.152 6.509 5.456 1.00 95.44 132 LEU A O 1
ATOM 1009 N N . GLY A 1 133 ? 4.129 6.935 4.497 1.00 96.00 133 GLY A N 1
ATOM 1010 C CA . GLY A 1 133 ? 4.449 8.073 5.358 1.00 96.00 133 GLY A CA 1
ATOM 1011 C C . GLY A 1 133 ? 3.475 9.247 5.199 1.00 96.00 133 GLY A C 1
ATOM 1012 O O . GLY A 1 133 ? 3.137 9.896 6.189 1.00 96.00 133 GLY A O 1
ATOM 1013 N N . ARG A 1 134 ? 2.987 9.518 3.978 1.00 94.06 134 ARG A N 1
ATOM 1014 C CA . ARG A 1 134 ? 1.921 10.511 3.742 1.00 94.06 134 ARG A CA 1
ATOM 1015 C C . ARG A 1 134 ? 0.596 10.079 4.379 1.00 94.06 134 ARG A C 1
ATOM 1017 O O . ARG A 1 134 ? 0.005 10.887 5.089 1.00 94.06 134 ARG A O 1
ATOM 1024 N N . LEU A 1 135 ? 0.184 8.822 4.196 1.00 92.25 135 LEU A N 1
ATOM 1025 C CA . LEU A 1 135 ? -1.042 8.269 4.788 1.00 92.25 135 LEU A CA 1
ATOM 1026 C C . LEU A 1 135 ? -1.016 8.329 6.321 1.00 92.25 135 LEU A C 1
ATOM 1028 O O . LEU A 1 135 ? -1.925 8.902 6.911 1.00 92.25 135 LEU A O 1
ATOM 1032 N N . ARG A 1 136 ? 0.063 7.854 6.963 1.00 93.25 136 ARG A N 1
ATOM 1033 C CA . ARG A 1 136 ? 0.233 7.915 8.430 1.00 93.25 136 ARG A CA 1
ATOM 1034 C C . ARG A 1 136 ? 0.115 9.342 8.975 1.00 93.25 136 ARG A C 1
ATOM 1036 O O . ARG A 1 136 ? -0.569 9.559 9.969 1.00 93.25 136 ARG A O 1
ATOM 1043 N N . ARG A 1 137 ? 0.726 10.332 8.308 1.00 94.50 137 ARG A N 1
ATOM 1044 C CA . ARG A 1 137 ? 0.594 11.750 8.699 1.00 94.50 137 ARG A CA 1
ATOM 1045 C C . ARG A 1 137 ? -0.816 12.300 8.487 1.00 94.50 137 ARG A C 1
ATOM 1047 O O . ARG A 1 137 ? -1.234 13.152 9.262 1.00 94.50 137 ARG A O 1
ATOM 1054 N N . SER A 1 138 ? -1.531 11.851 7.456 1.00 92.00 138 SER A N 1
ATOM 1055 C CA . SER A 1 138 ? -2.919 12.267 7.223 1.00 92.00 138 SER A CA 1
ATOM 1056 C C . SER A 1 138 ? -3.852 11.696 8.288 1.00 92.00 138 SER A C 1
ATOM 1058 O O . SER A 1 138 ? -4.627 12.448 8.868 1.00 92.00 138 SER A O 1
ATOM 1060 N N . ALA A 1 139 ? -3.720 10.404 8.600 1.00 88.81 139 ALA A N 1
ATOM 1061 C CA . ALA A 1 139 ? -4.504 9.742 9.639 1.00 88.81 139 ALA A CA 1
ATOM 1062 C C . ALA A 1 139 ? -4.271 10.382 11.018 1.00 88.81 139 ALA A C 1
ATOM 1064 O O . ALA A 1 139 ? -5.229 10.717 11.704 1.00 88.81 139 ALA A O 1
ATOM 1065 N N . ALA A 1 140 ? -3.012 10.656 11.386 1.00 91.44 140 ALA A N 1
ATOM 1066 C CA . ALA A 1 140 ? -2.690 11.326 12.648 1.00 91.44 140 ALA A CA 1
ATOM 1067 C C . ALA A 1 140 ? -3.301 12.738 12.760 1.00 91.44 140 ALA A C 1
ATOM 1069 O O . ALA A 1 140 ? -3.740 13.130 13.836 1.00 91.44 140 ALA A O 1
ATOM 1070 N N . ARG A 1 141 ? -3.363 13.497 11.655 1.00 92.88 141 ARG A N 1
ATOM 1071 C CA . ARG A 1 141 ? -4.028 14.814 11.624 1.00 92.88 141 ARG A CA 1
ATOM 1072 C C . ARG A 1 141 ? -5.545 14.705 11.762 1.00 92.88 141 ARG A C 1
ATOM 1074 O O . ARG A 1 141 ? -6.132 15.518 12.457 1.00 92.88 141 ARG A O 1
ATOM 1081 N N . GLN A 1 142 ? -6.158 13.721 11.105 1.00 90.06 142 GLN A N 1
ATOM 1082 C CA . GLN A 1 142 ? -7.601 13.478 11.198 1.00 90.06 142 GLN A CA 1
ATOM 1083 C C . GLN A 1 142 ? -7.999 13.060 12.617 1.00 90.06 142 GLN A C 1
ATOM 1085 O O . GLN A 1 142 ? -8.945 13.617 13.157 1.00 90.06 142 GLN A O 1
ATOM 1090 N N . ALA A 1 143 ? -7.238 12.158 13.247 1.00 89.62 143 ALA A N 1
ATOM 1091 C CA . ALA A 1 143 ? -7.460 11.758 14.637 1.00 89.62 143 ALA A CA 1
ATOM 1092 C C . ALA A 1 143 ? -7.365 12.959 15.596 1.00 89.62 143 ALA A C 1
ATOM 1094 O O . ALA A 1 143 ? -8.304 13.220 16.335 1.00 89.62 143 ALA A O 1
ATOM 1095 N N . ALA A 1 144 ? -6.293 13.754 15.497 1.00 90.12 144 ALA A N 1
ATOM 1096 C CA . ALA A 1 144 ? -6.108 14.946 16.327 1.00 90.12 144 ALA A CA 1
ATOM 1097 C C . ALA A 1 144 ? -7.180 16.035 16.120 1.00 90.12 144 ALA A C 1
ATOM 1099 O O . ALA A 1 144 ? -7.367 16.867 17.001 1.00 90.12 144 ALA A O 1
ATOM 1100 N N . GLN A 1 145 ? -7.861 16.059 14.968 1.00 88.75 145 GLN A N 1
ATOM 1101 C CA . GLN A 1 145 ? -8.979 16.975 14.734 1.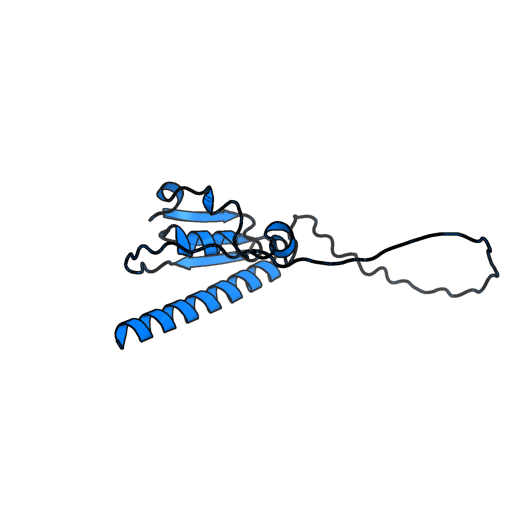00 88.75 145 GLN A CA 1
ATOM 1102 C C . GLN A 1 145 ? -10.298 16.427 15.303 1.00 88.75 145 GLN A C 1
ATOM 1104 O O . GLN A 1 145 ? -11.035 17.181 15.919 1.00 88.75 145 GLN A O 1
ATOM 1109 N N . LEU A 1 146 ? -10.546 15.116 15.197 1.00 88.12 146 LEU A N 1
ATOM 1110 C CA . LEU A 1 146 ? -11.697 14.453 15.832 1.00 88.12 146 LEU A CA 1
ATOM 1111 C C . LEU A 1 146 ? -11.631 14.443 17.371 1.00 88.12 146 LEU A C 1
ATOM 1113 O O . LEU A 1 146 ? -12.654 14.265 18.017 1.00 88.12 146 LEU A O 1
ATOM 1117 N N . GLU A 1 147 ? -10.443 14.600 17.958 1.00 86.38 147 GLU A N 1
ATOM 1118 C CA . GLU A 1 147 ? -10.246 14.777 19.407 1.00 86.38 147 GLU A CA 1
ATOM 1119 C C . GLU A 1 147 ? -10.435 16.236 19.876 1.00 86.38 147 GLU A C 1
ATOM 1121 O O . GLU A 1 147 ? -10.402 16.497 21.079 1.00 86.38 147 GLU A O 1
ATOM 1126 N N . ALA A 1 148 ? -10.593 17.186 18.946 1.00 77.56 148 ALA A N 1
ATOM 1127 C CA . ALA A 1 148 ? -10.718 18.619 19.225 1.00 77.56 148 ALA A CA 1
ATOM 1128 C C . ALA A 1 148 ? -12.142 19.181 19.027 1.00 77.56 148 ALA A C 1
ATOM 1130 O O . ALA A 1 148 ? -12.381 20.323 19.429 1.00 77.56 148 ALA A O 1
ATOM 1131 N N . ASP A 1 149 ? -13.043 18.392 18.427 1.00 60.88 149 ASP A N 1
ATOM 1132 C CA . ASP A 1 149 ? -14.459 18.699 18.157 1.00 60.88 149 ASP A CA 1
ATOM 1133 C C . ASP A 1 149 ? -15.400 18.030 19.191 1.00 60.88 149 ASP A C 1
ATOM 1135 O O . ASP A 1 149 ? -16.392 18.688 19.588 1.00 60.88 149 ASP A O 1
#

InterPro domains:
  IPR024160 Bin3-type S-adenosyl-L-methionine binding domain [PS51515] (76-149)
  IPR029063 S-adenosyl-L-methionine-dependent methyltransferase superfamily [G3DSA:3.40.50.150] (55-147)
  IPR029063 S-adenosyl-L-methionine-dependent methyltransferase superfamily [SSF53335] (57-135)
  IPR039772 RNA methyltransferase Bin3-like [PTHR12315] (47-142)

Sequence (149 aa):
AEKVEADVAAPPPSHATAPAVTPISEGGEGGGGSADQAQPPQGQAQAEYGKKRRKCFRYGNYHRYYGYRVGESLEDHRIPHFRAEWFQGKKCVDIGCNEGLVSLSIAVQFHPASVLGIDIDTFLVGKAQEKLGRLRRSAARQAAQLEAD

pLDDT: mean 71.63, std 26.05, range [25.34, 98.5]

Secondary structure (DSSP, 8-state):
-EEEEEE-PPPPP---PPPP-PPPPP-------------------------------TTS--TTHHHHHSGGG-S-TTGGG--GGGTTTSEEEEET-TTSHHHHHHHHHS--SEEEEEES-HHHHHHHHHHHHHHHHHHHHHHHHHTT-

Radius of gyration: 23.51 Å; chains: 1; bounding box: 54×31×71 Å